Protein AF-A0A918H2R0-F1 (afdb_monomer_lite)

pLDDT: mean 74.06, std 22.08, range [38.03, 98.38]

Secondary structure (DSSP, 8-state):
-------------PPTT-----GGGS-SSS-S-S-SSSSHHHHHHHHHHTT----HHHHHHHHHHHHHH-GGGHHHHHHHHHHHTTHHHHTT-

Radius of gyration: 25.49 Å; chains: 1; bounding box: 64×35×45 Å

Organism: NCBI:txid1951

Sequence (93 aa):
MEDQASSPGAWGRGPPGLSYPGWENAFPSAPEHPLYFTDRGIEELENRRGEEEVTLGWIAEQLRTFVDLNPDFEVPVERLATWLARLDDEDDE

InterPro domains:
  IPR046086 Protein of unknown function DUF6104 [PF19599] (35-92)

Structure (mmCIF, N/CA/C/O backbone):
data_AF-A0A918H2R0-F1
#
_entry.id   AF-A0A918H2R0-F1
#
loop_
_atom_site.group_PDB
_atom_site.id
_atom_site.type_symbol
_atom_site.label_atom_id
_atom_site.label_alt_id
_atom_site.label_comp_id
_atom_site.label_asym_id
_atom_site.label_entity_id
_atom_site.label_seq_id
_atom_site.pdbx_PDB_ins_code
_atom_site.Cartn_x
_atom_site.Cartn_y
_atom_site.Cartn_z
_atom_site.occupancy
_atom_site.B_iso_or_equiv
_atom_site.auth_seq_id
_atom_site.auth_comp_id
_atom_site.auth_asym_id
_atom_site.auth_atom_id
_atom_site.pdbx_PDB_model_num
ATOM 1 N N . MET A 1 1 ? 51.181 8.671 31.043 1.00 48.81 1 MET A N 1
ATOM 2 C CA . MET A 1 1 ? 49.762 8.287 30.961 1.00 48.81 1 MET A CA 1
ATOM 3 C C . MET A 1 1 ? 49.213 8.974 29.734 1.00 48.81 1 MET A C 1
ATOM 5 O O . MET A 1 1 ? 49.547 10.139 29.564 1.00 48.81 1 MET A O 1
ATOM 9 N N . GLU A 1 2 ? 48.481 8.205 28.923 1.00 38.03 2 GLU A N 1
ATOM 10 C CA . GLU A 1 2 ? 47.705 8.624 27.741 1.00 38.03 2 GLU A CA 1
ATOM 11 C C . GLU A 1 2 ? 48.533 9.061 26.511 1.00 38.03 2 GLU A C 1
ATOM 13 O O . GLU A 1 2 ? 49.518 9.776 26.621 1.00 38.03 2 GLU A O 1
ATOM 18 N N . ASP A 1 3 ? 48.219 8.667 25.282 1.00 42.22 3 ASP A N 1
ATOM 19 C CA . ASP A 1 3 ? 47.363 7.581 24.817 1.00 42.22 3 ASP A CA 1
ATOM 20 C C . ASP A 1 3 ? 47.753 7.232 23.374 1.00 42.22 3 ASP A C 1
ATOM 22 O O . ASP A 1 3 ? 48.347 8.031 22.645 1.00 42.22 3 ASP A O 1
ATOM 26 N N . GLN A 1 4 ? 47.438 6.007 22.983 1.00 47.62 4 GLN A N 1
ATOM 27 C CA . GLN A 1 4 ? 47.699 5.447 21.667 1.00 47.62 4 GLN A CA 1
ATOM 28 C C . GLN A 1 4 ? 46.746 6.059 20.632 1.00 47.62 4 GLN A C 1
ATOM 30 O O . GLN A 1 4 ? 45.575 5.693 20.572 1.00 47.62 4 GLN A O 1
ATOM 35 N N . ALA A 1 5 ? 47.248 6.919 19.745 1.00 42.09 5 ALA A N 1
ATOM 36 C CA . ALA A 1 5 ? 46.592 7.154 18.461 1.00 42.09 5 ALA A CA 1
ATOM 37 C C . ALA A 1 5 ? 47.069 6.085 17.467 1.00 42.09 5 ALA A C 1
ATOM 39 O O . ALA A 1 5 ? 48.110 6.217 16.818 1.00 42.09 5 ALA A O 1
ATOM 40 N N . SER A 1 6 ? 46.311 4.990 17.402 1.00 44.47 6 SER A N 1
ATOM 41 C CA . SER A 1 6 ? 46.415 3.962 16.367 1.00 44.47 6 SER A CA 1
ATOM 42 C C . SER A 1 6 ? 46.466 4.594 14.978 1.00 44.47 6 SER A C 1
ATOM 44 O O . SER A 1 6 ? 45.571 5.342 14.592 1.00 44.47 6 SER A O 1
ATOM 46 N N . SER A 1 7 ? 47.507 4.258 14.215 1.00 53.91 7 SER A N 1
ATOM 47 C CA . SER A 1 7 ? 47.572 4.532 12.778 1.00 53.91 7 SER A CA 1
ATOM 48 C C . SER A 1 7 ? 46.410 3.842 12.058 1.00 53.91 7 SER A C 1
ATOM 50 O O . SER A 1 7 ? 46.314 2.614 12.137 1.00 53.91 7 SER A O 1
ATOM 52 N N . PRO A 1 8 ? 45.571 4.562 11.293 1.00 42.88 8 PRO A N 1
ATOM 53 C CA . PRO A 1 8 ? 44.711 3.928 10.309 1.00 42.88 8 PRO A CA 1
ATOM 54 C C . PRO A 1 8 ? 45.591 3.393 9.180 1.00 42.88 8 PRO A C 1
ATOM 56 O O . PRO A 1 8 ? 46.309 4.135 8.507 1.00 42.88 8 PRO A O 1
ATOM 59 N N . GLY A 1 9 ? 45.585 2.072 9.038 1.00 42.28 9 GLY A N 1
ATOM 60 C CA . GLY A 1 9 ? 46.376 1.350 8.061 1.00 42.28 9 GLY A CA 1
ATOM 61 C C . GLY A 1 9 ? 46.047 1.703 6.610 1.00 42.28 9 GLY A C 1
ATOM 62 O O . GLY A 1 9 ? 44.918 2.009 6.247 1.00 42.28 9 GLY A O 1
ATOM 63 N N . ALA A 1 10 ? 47.092 1.588 5.793 1.00 53.16 10 ALA A N 1
ATOM 64 C CA . ALA A 1 10 ? 47.072 1.023 4.449 1.00 53.16 10 ALA A CA 1
ATOM 65 C C . ALA A 1 10 ? 45.903 1.411 3.520 1.00 53.16 10 ALA A C 1
ATOM 67 O O . ALA A 1 10 ? 45.040 0.589 3.225 1.00 53.16 10 ALA A O 1
ATOM 68 N N . TRP A 1 11 ? 45.999 2.584 2.892 1.00 42.06 11 TRP A N 1
ATOM 69 C CA . TRP A 1 11 ? 45.565 2.722 1.499 1.00 42.06 11 TRP A CA 1
ATOM 70 C C . TRP A 1 11 ? 46.817 2.708 0.627 1.00 42.06 11 TRP A C 1
ATOM 72 O O . TRP A 1 11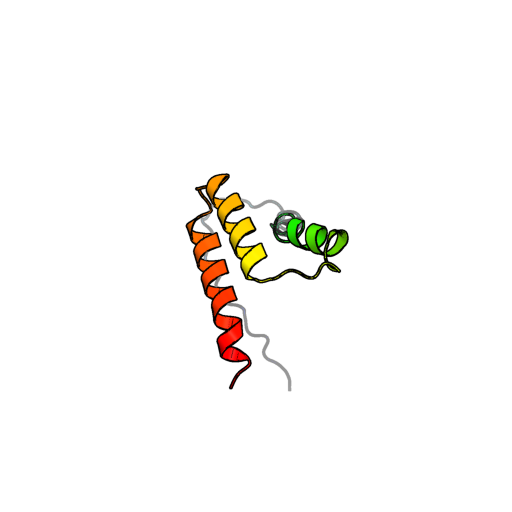 ? 47.698 3.560 0.742 1.00 42.06 11 TRP A O 1
ATOM 82 N N . GLY A 1 12 ? 46.950 1.619 -0.128 1.00 43.09 12 GLY A N 1
ATOM 83 C CA . GLY A 1 12 ? 48.149 1.253 -0.865 1.00 43.09 12 GLY A CA 1
ATOM 84 C C . GLY A 1 12 ? 48.563 2.274 -1.921 1.00 43.09 12 GLY A C 1
ATOM 85 O O . GLY A 1 12 ? 47.773 3.100 -2.369 1.00 43.09 12 GLY A O 1
ATOM 86 N N . ARG A 1 13 ? 49.840 2.178 -2.311 1.00 50.84 13 ARG A N 1
ATOM 87 C CA . ARG A 1 13 ? 50.470 2.898 -3.427 1.00 50.84 13 ARG A CA 1
ATOM 88 C C . ARG A 1 13 ? 49.471 3.205 -4.550 1.00 50.84 13 ARG A C 1
ATOM 90 O O . ARG A 1 13 ? 49.034 2.291 -5.247 1.00 50.84 13 ARG A O 1
ATOM 97 N N . GLY A 1 14 ? 49.208 4.486 -4.789 1.00 54.19 14 GLY A N 1
ATOM 98 C CA . GLY A 1 14 ? 48.678 4.922 -6.077 1.00 54.19 14 GLY A CA 1
ATOM 99 C C . GLY A 1 14 ? 49.665 4.591 -7.212 1.00 54.19 14 GLY A C 1
ATOM 100 O O . GLY A 1 14 ? 50.868 4.431 -6.960 1.00 54.19 14 GLY A O 1
ATOM 101 N N . PRO A 1 15 ? 49.190 4.461 -8.461 1.00 52.03 15 PRO A N 1
ATOM 102 C CA . PRO A 1 15 ? 50.066 4.258 -9.610 1.00 52.03 15 PRO A CA 1
ATOM 103 C C . PRO A 1 15 ? 51.023 5.457 -9.771 1.00 52.03 15 PRO A C 1
ATOM 105 O O . PRO A 1 15 ? 50.592 6.606 -9.647 1.00 52.03 15 PRO A O 1
ATOM 108 N N . PRO A 1 16 ? 52.323 5.239 -10.042 1.00 45.91 16 PRO A N 1
ATOM 109 C CA . PRO A 1 16 ? 53.261 6.336 -10.250 1.00 45.91 16 PRO A CA 1
ATOM 110 C C . PRO A 1 16 ? 52.950 7.054 -11.572 1.00 45.91 16 PRO A C 1
ATOM 112 O O . PRO A 1 16 ? 52.980 6.431 -12.630 1.00 45.91 16 PRO A O 1
A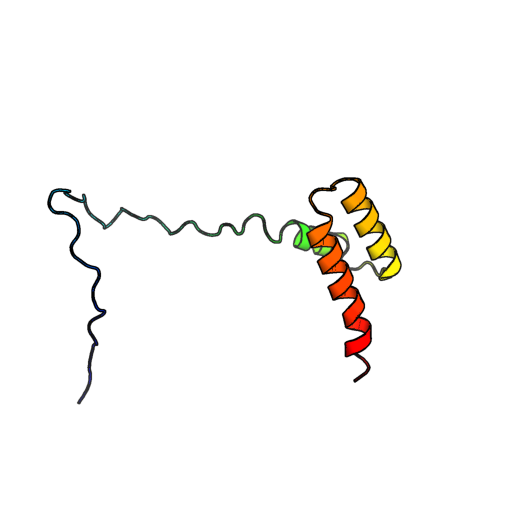TOM 115 N N . GLY A 1 17 ? 52.675 8.363 -11.515 1.00 54.62 17 GLY A N 1
ATOM 116 C CA . GLY A 1 17 ? 52.619 9.227 -12.705 1.00 54.62 17 GLY A CA 1
ATOM 117 C C . GLY A 1 17 ? 51.437 10.193 -12.821 1.00 54.62 17 GLY A C 1
ATOM 118 O O . GLY A 1 17 ? 51.415 10.973 -13.768 1.00 54.62 17 GLY A O 1
ATOM 119 N N . LEU A 1 18 ? 50.479 10.198 -11.889 1.00 49.66 18 LEU A N 1
ATOM 120 C CA . LEU A 1 18 ? 49.369 11.160 -11.905 1.00 49.66 18 LEU A CA 1
ATOM 121 C C . LEU A 1 18 ? 49.555 12.228 -10.822 1.00 49.66 18 LEU A C 1
ATOM 123 O O . LEU A 1 18 ? 49.598 11.931 -9.630 1.00 49.66 18 LEU A O 1
ATOM 127 N N . SER A 1 19 ? 49.685 13.482 -11.255 1.00 53.62 19 SER A N 1
ATOM 128 C CA . SER A 1 19 ? 49.633 14.652 -10.380 1.00 53.62 19 SER A CA 1
ATOM 129 C C . SER A 1 19 ? 48.168 14.934 -10.054 1.00 53.62 19 SER A C 1
ATOM 131 O O . SER A 1 19 ? 47.391 15.268 -10.947 1.00 53.62 19 SER A O 1
ATOM 133 N N . TYR A 1 20 ? 47.780 14.763 -8.791 1.00 54.12 20 TYR A N 1
ATOM 134 C CA . TYR A 1 20 ? 46.475 15.212 -8.311 1.00 54.12 20 TYR A CA 1
ATOM 135 C C . TYR A 1 20 ? 46.564 16.709 -7.985 1.00 54.12 20 TYR A C 1
ATOM 137 O O . TYR A 1 20 ? 47.385 17.084 -7.143 1.00 54.12 20 TYR A O 1
ATOM 145 N N . PRO A 1 21 ? 45.761 17.582 -8.614 1.00 54.41 21 PRO A N 1
ATOM 146 C CA . PRO A 1 21 ? 45.616 18.946 -8.131 1.00 54.41 21 PRO A CA 1
ATOM 147 C C . PRO A 1 21 ? 44.843 18.942 -6.799 1.00 54.41 21 PRO A C 1
ATOM 149 O O . PRO A 1 21 ? 44.018 18.063 -6.560 1.00 54.41 21 PRO A O 1
ATOM 152 N N . GLY A 1 22 ? 45.171 19.910 -5.934 1.00 50.19 22 GLY A N 1
ATOM 153 C CA . GLY A 1 22 ? 44.751 20.067 -4.533 1.00 50.19 22 GLY A CA 1
ATOM 154 C C . GLY A 1 22 ? 43.434 19.396 -4.124 1.00 50.19 22 GLY A C 1
ATOM 155 O O . GLY A 1 22 ? 42.351 19.782 -4.557 1.00 50.19 22 GLY A O 1
ATOM 156 N N . TRP A 1 23 ? 43.545 18.429 -3.211 1.00 49.66 23 TRP A N 1
ATOM 157 C CA . TRP A 1 23 ? 42.441 17.656 -2.629 1.00 49.66 23 TRP A CA 1
ATOM 158 C C . TRP A 1 23 ? 41.506 18.482 -1.729 1.00 49.66 23 TRP A C 1
ATOM 160 O O . TRP A 1 23 ? 40.486 17.973 -1.278 1.00 49.66 23 TRP A O 1
ATOM 170 N N . GLU A 1 24 ? 41.809 19.762 -1.518 1.00 52.25 24 GLU A N 1
ATOM 171 C CA . GLU A 1 24 ? 41.005 20.700 -0.728 1.00 52.25 24 GLU A CA 1
ATOM 172 C C . GLU A 1 24 ? 39.662 21.060 -1.397 1.00 52.25 24 GLU A C 1
ATOM 174 O O . GLU A 1 24 ? 38.781 21.575 -0.722 1.00 52.25 24 GLU A O 1
ATOM 179 N N . ASN A 1 25 ? 39.466 20.743 -2.688 1.00 54.19 25 ASN A N 1
ATOM 180 C CA . ASN A 1 25 ? 38.214 20.993 -3.425 1.00 54.19 25 ASN A CA 1
ATOM 181 C C . ASN A 1 25 ? 37.722 19.794 -4.265 1.00 54.19 25 ASN A C 1
ATOM 183 O O . ASN A 1 25 ? 36.849 19.958 -5.115 1.00 54.19 25 ASN A O 1
ATOM 187 N N . ALA A 1 26 ? 38.283 18.593 -4.085 1.00 52.62 26 ALA A N 1
ATOM 188 C CA . ALA A 1 26 ? 37.977 17.453 -4.961 1.00 52.62 26 ALA A CA 1
ATOM 189 C C . ALA A 1 26 ? 36.647 16.744 -4.640 1.00 52.62 26 ALA A C 1
ATOM 191 O O . ALA A 1 26 ? 36.161 15.990 -5.477 1.00 52.62 26 ALA A O 1
ATOM 192 N N . PHE A 1 27 ? 36.036 17.010 -3.480 1.00 47.44 27 PHE A N 1
ATOM 193 C CA . PHE A 1 27 ? 34.694 16.520 -3.150 1.00 47.44 27 PHE A CA 1
ATOM 194 C C . PHE A 1 27 ? 33.909 17.567 -2.341 1.00 47.44 27 PHE A C 1
ATOM 196 O O . PHE A 1 27 ? 33.835 17.462 -1.116 1.00 47.44 27 PHE A O 1
ATOM 203 N N . PRO A 1 28 ? 33.334 18.599 -2.988 1.00 50.66 28 PRO A N 1
ATOM 204 C CA . PRO A 1 28 ? 32.231 19.347 -2.399 1.00 50.66 28 PRO A CA 1
ATOM 205 C C . PRO A 1 28 ? 31.054 18.380 -2.248 1.00 50.66 28 PRO A C 1
ATOM 207 O O . PRO A 1 28 ? 30.443 18.012 -3.244 1.00 50.66 28 PRO A O 1
ATOM 210 N N . SER A 1 29 ? 30.837 17.951 -1.003 1.00 54.84 29 SER A N 1
ATOM 211 C CA . SER A 1 29 ? 29.813 17.021 -0.527 1.00 54.84 29 SER A CA 1
ATOM 212 C C . SER A 1 29 ? 29.747 15.674 -1.259 1.00 54.84 29 SER A C 1
ATOM 214 O O . SER A 1 29 ? 29.545 15.568 -2.467 1.00 54.84 29 SER A O 1
ATOM 216 N N . ALA A 1 30 ? 29.840 14.579 -0.499 1.00 57.34 30 ALA A N 1
ATOM 217 C CA . ALA A 1 30 ? 29.192 13.339 -0.923 1.00 57.34 30 ALA A CA 1
ATOM 218 C C . ALA A 1 30 ? 27.777 13.688 -1.414 1.00 57.34 30 ALA A C 1
ATOM 220 O O . ALA A 1 30 ? 27.185 14.571 -0.798 1.00 57.34 30 ALA A O 1
ATOM 221 N N . PRO A 1 31 ? 27.245 13.068 -2.488 1.00 53.69 31 PRO A N 1
ATOM 222 C CA . PRO A 1 31 ? 25.896 13.372 -2.941 1.00 53.69 31 PRO A CA 1
ATOM 223 C C . PRO A 1 31 ? 24.981 13.311 -1.726 1.00 53.69 31 PRO A C 1
ATOM 225 O O . PRO A 1 31 ? 24.801 12.245 -1.132 1.00 53.69 31 PRO A O 1
ATOM 228 N N . GLU A 1 32 ? 24.501 14.482 -1.311 1.00 59.62 32 GLU A N 1
ATOM 229 C CA . GLU A 1 32 ? 23.504 14.605 -0.273 1.00 59.62 32 GLU A CA 1
ATOM 230 C C . GLU A 1 32 ? 22.306 13.842 -0.818 1.00 59.62 32 GLU A C 1
ATOM 232 O O . GLU A 1 32 ? 21.573 14.328 -1.672 1.00 59.62 32 GLU A O 1
ATOM 237 N N . HIS A 1 33 ? 22.167 12.607 -0.341 1.00 56.16 33 HIS A N 1
ATOM 238 C CA . HIS A 1 33 ? 20.957 11.820 -0.400 1.00 56.16 33 HIS A CA 1
ATOM 239 C C . HIS A 1 33 ? 20.466 11.432 -1.817 1.00 56.16 33 HIS A C 1
ATOM 241 O O . HIS A 1 33 ? 19.826 12.225 -2.504 1.00 56.16 33 HIS A O 1
ATOM 247 N N . PRO A 1 34 ? 20.511 10.137 -2.201 1.00 53.75 34 PRO A N 1
ATOM 248 C CA . PRO A 1 34 ? 19.587 9.591 -3.211 1.00 53.75 34 PRO A CA 1
ATOM 249 C C . PRO A 1 34 ? 18.115 9.572 -2.712 1.00 53.75 34 PRO A C 1
ATOM 251 O O . PRO A 1 34 ? 17.276 8.839 -3.220 1.00 53.75 34 PRO A O 1
ATOM 254 N N . LEU A 1 35 ? 17.806 10.388 -1.701 1.00 57.31 35 LEU A N 1
ATOM 255 C CA . LEU A 1 35 ? 16.722 10.310 -0.719 1.00 57.31 35 LEU A CA 1
ATOM 256 C C . LEU A 1 35 ? 15.677 11.419 -0.967 1.00 57.31 35 LEU A C 1
ATOM 258 O O . LEU A 1 35 ? 14.950 11.819 -0.069 1.00 57.31 35 LEU A O 1
ATOM 262 N N . TYR A 1 36 ? 15.594 11.919 -2.205 1.00 50.84 36 TYR A N 1
ATOM 263 C CA . TYR A 1 36 ? 14.499 12.786 -2.667 1.00 50.84 36 TYR A CA 1
ATOM 264 C C . TYR A 1 36 ? 13.382 12.007 -3.384 1.00 50.84 36 TYR A C 1
ATOM 266 O O . TYR A 1 36 ? 12.441 12.613 -3.897 1.00 50.84 36 TYR A O 1
ATOM 274 N N . PHE A 1 37 ? 13.471 10.671 -3.429 1.00 51.41 37 PHE A N 1
ATOM 275 C CA . PHE A 1 37 ? 12.464 9.805 -4.053 1.00 51.41 37 PHE A CA 1
ATOM 276 C C . PHE A 1 37 ? 11.716 8.904 -3.059 1.00 51.41 37 PHE A C 1
ATOM 278 O O . PHE A 1 37 ? 10.648 8.407 -3.396 1.00 51.41 37 PHE A O 1
ATOM 285 N N . THR A 1 38 ? 12.253 8.668 -1.860 1.00 56.66 38 THR A N 1
ATOM 286 C CA . THR A 1 38 ? 11.867 7.491 -1.065 1.00 56.66 38 THR A CA 1
ATOM 287 C C . THR A 1 38 ? 10.561 7.625 -0.291 1.00 56.66 38 THR A C 1
ATOM 289 O O . THR A 1 38 ? 9.835 6.641 -0.245 1.00 56.66 38 THR A O 1
ATOM 292 N N . ASP A 1 39 ? 10.182 8.812 0.194 1.00 67.62 39 ASP A N 1
ATOM 293 C CA . ASP A 1 39 ? 9.034 8.901 1.118 1.00 67.62 39 ASP A CA 1
ATOM 294 C C . ASP A 1 39 ? 7.992 9.968 0.745 1.00 67.62 39 ASP A C 1
ATOM 296 O O . ASP A 1 39 ? 6.920 10.008 1.339 1.00 67.62 39 ASP A O 1
ATOM 300 N N 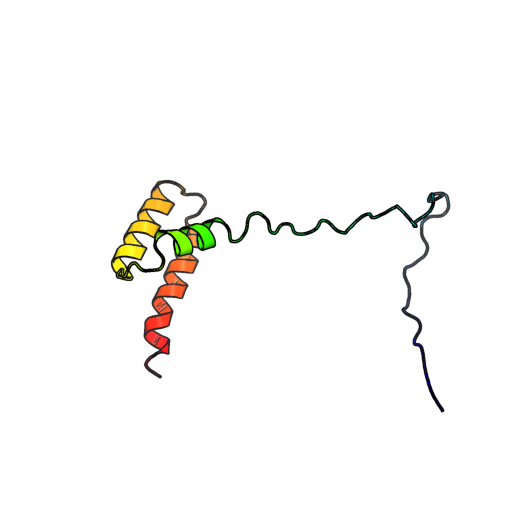. ARG A 1 40 ? 8.215 10.773 -0.309 1.00 82.81 40 ARG A N 1
ATOM 301 C CA . ARG A 1 40 ? 7.280 11.850 -0.714 1.00 82.81 40 ARG A CA 1
ATOM 302 C C . ARG A 1 40 ? 5.852 11.348 -0.956 1.00 82.81 40 ARG A C 1
ATOM 304 O O . ARG A 1 40 ? 4.889 12.048 -0.660 1.00 82.81 40 ARG A O 1
ATOM 311 N N . GLY A 1 41 ? 5.706 10.161 -1.543 1.00 87.44 41 GLY A N 1
ATOM 312 C CA . GLY A 1 41 ? 4.390 9.562 -1.775 1.00 87.44 41 GLY A CA 1
ATOM 313 C C . GLY A 1 41 ? 3.686 9.158 -0.477 1.00 87.44 41 GLY A C 1
ATOM 314 O O . GLY A 1 41 ? 2.472 9.315 -0.377 1.00 87.44 41 GLY A O 1
ATOM 315 N N . ILE A 1 42 ? 4.450 8.685 0.512 1.00 89.69 42 ILE A N 1
ATOM 316 C CA . ILE A 1 42 ? 3.950 8.291 1.834 1.00 89.69 42 ILE A CA 1
ATOM 317 C C . ILE A 1 42 ? 3.570 9.542 2.631 1.00 89.69 42 ILE A C 1
ATOM 319 O O . ILE A 1 42 ? 2.452 9.617 3.130 1.00 89.69 42 ILE A O 1
ATOM 323 N N . GLU A 1 43 ? 4.433 10.560 2.651 1.00 91.62 43 GLU A N 1
ATOM 324 C CA . GLU A 1 43 ? 4.148 11.854 3.282 1.00 91.62 43 GLU A CA 1
ATOM 325 C C . GLU A 1 43 ? 2.893 12.509 2.691 1.00 91.62 43 GLU A C 1
ATOM 327 O O . GLU A 1 43 ? 2.058 13.046 3.412 1.00 91.62 43 GLU A O 1
ATOM 332 N N . GLU A 1 44 ? 2.720 12.485 1.367 1.00 93.81 44 GLU A N 1
ATOM 333 C CA . GLU A 1 44 ? 1.521 13.045 0.735 1.00 93.81 44 GLU A CA 1
ATOM 334 C C . GLU A 1 44 ? 0.260 12.242 1.088 1.00 93.81 44 GLU A C 1
ATOM 336 O O . GLU A 1 44 ? -0.802 12.832 1.302 1.00 93.81 44 GLU A O 1
ATOM 341 N N . LEU A 1 45 ? 0.361 10.909 1.158 1.00 92.62 45 LEU A N 1
ATOM 342 C CA . LEU A 1 45 ? -0.748 10.053 1.577 1.00 92.62 45 LEU A CA 1
ATOM 343 C C . LEU A 1 45 ? -1.161 10.365 3.020 1.00 92.62 45 LEU A C 1
ATOM 345 O O . LEU A 1 45 ? -2.346 10.573 3.269 1.00 92.62 45 LEU A O 1
ATOM 349 N N . GLU A 1 46 ? -0.196 10.457 3.934 1.00 92.62 46 GLU A N 1
ATOM 350 C CA . GLU A 1 46 ? -0.418 10.811 5.337 1.00 92.62 46 GLU A CA 1
ATOM 351 C C . GLU A 1 46 ? -1.060 12.199 5.462 1.00 92.62 46 GLU A C 1
ATOM 353 O O . GLU A 1 46 ? -2.111 12.349 6.082 1.00 92.62 46 GLU A O 1
ATOM 358 N N . ASN A 1 47 ? -0.508 13.205 4.779 1.00 94.62 47 ASN A N 1
ATOM 359 C CA . ASN A 1 47 ? -1.021 14.574 4.840 1.00 94.62 47 ASN A CA 1
ATOM 360 C C . ASN A 1 47 ? -2.438 14.724 4.265 1.00 94.62 47 ASN A C 1
ATOM 362 O O . ASN A 1 47 ? -3.190 15.593 4.707 1.00 94.62 47 ASN A O 1
ATOM 366 N N . ARG A 1 48 ? -2.812 13.930 3.251 1.00 95.44 48 ARG A N 1
ATOM 367 C CA . ARG A 1 48 ? -4.127 14.048 2.595 1.00 95.44 48 ARG A CA 1
ATOM 368 C C . ARG A 1 48 ? -5.193 13.122 3.155 1.00 95.44 48 ARG A C 1
ATOM 370 O O . ARG A 1 48 ? -6.369 13.465 3.077 1.00 95.44 48 ARG A O 1
ATOM 377 N N . ARG A 1 49 ? -4.807 11.927 3.600 1.00 94.88 49 ARG A N 1
ATOM 378 C CA . ARG A 1 49 ? -5.729 10.833 3.942 1.00 94.88 49 ARG A CA 1
ATOM 379 C C . ARG A 1 49 ? -5.351 10.109 5.235 1.00 94.88 49 ARG A C 1
ATOM 381 O O . ARG A 1 49 ? -5.921 9.062 5.507 1.00 94.88 49 ARG A O 1
ATOM 388 N N . GLY A 1 50 ? -4.427 10.639 6.038 1.00 93.06 50 GLY A N 1
ATOM 389 C CA . GLY A 1 50 ? -3.978 9.995 7.279 1.00 93.06 50 GLY A CA 1
ATOM 390 C C . GLY A 1 50 ? -5.071 9.815 8.338 1.00 93.06 50 GLY A C 1
ATOM 391 O O . GLY A 1 50 ? -4.965 8.921 9.167 1.00 93.06 50 GLY A O 1
ATOM 392 N N . GLU A 1 51 ? -6.139 10.618 8.293 1.00 95.00 51 GLU A N 1
ATOM 393 C CA . GLU A 1 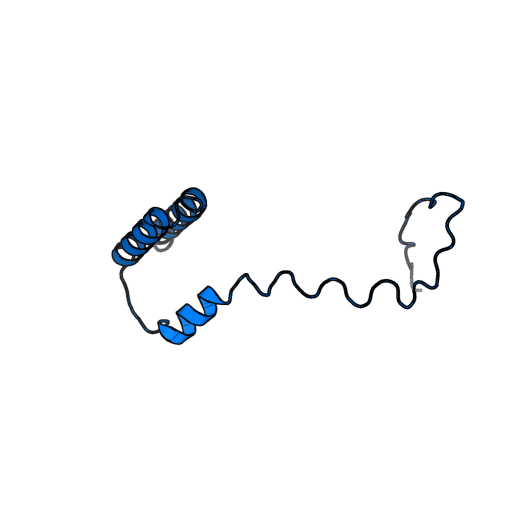51 ? -7.296 10.486 9.194 1.00 95.00 51 GLU A CA 1
ATOM 394 C C . GLU A 1 51 ? -8.364 9.492 8.685 1.00 95.00 51 GLU A C 1
ATOM 396 O O . GLU A 1 51 ? -9.385 9.297 9.340 1.00 95.00 51 GLU A O 1
ATOM 401 N N . GLU A 1 52 ? -8.182 8.882 7.508 1.00 96.62 52 GLU A N 1
ATOM 402 C CA . GLU A 1 52 ? -9.169 7.972 6.922 1.00 96.62 52 GLU A CA 1
ATOM 403 C C . GLU A 1 52 ? -9.012 6.538 7.452 1.00 96.62 52 GLU A C 1
ATOM 405 O O . GLU A 1 52 ? -7.960 5.918 7.306 1.00 96.62 52 GLU A O 1
ATOM 410 N N . GLU A 1 53 ? -10.086 5.976 8.012 1.00 96.06 53 GLU A N 1
ATOM 411 C CA . GLU A 1 53 ? -10.132 4.572 8.428 1.00 96.06 53 GLU A CA 1
ATOM 412 C C . GLU A 1 53 ? -10.621 3.675 7.282 1.00 96.06 53 GLU A C 1
ATOM 414 O O . GLU A 1 53 ? -11.714 3.859 6.739 1.00 96.06 53 GLU A O 1
ATOM 419 N N . VAL A 1 54 ? -9.825 2.664 6.930 1.00 94.56 54 VAL A N 1
ATOM 420 C CA . VAL A 1 54 ? -10.138 1.685 5.879 1.00 94.56 54 VAL A CA 1
ATOM 421 C C . VAL A 1 54 ? -9.852 0.265 6.355 1.00 94.56 54 VAL A C 1
ATOM 423 O O . VAL A 1 54 ? -9.050 0.039 7.257 1.00 94.56 54 VAL A O 1
ATOM 426 N N . THR A 1 55 ? -10.489 -0.722 5.727 1.00 94.38 55 THR A N 1
ATOM 427 C CA . THR A 1 55 ? -10.211 -2.135 6.014 1.00 94.38 55 THR A CA 1
ATOM 428 C C . THR A 1 55 ? -8.995 -2.628 5.225 1.00 94.38 55 THR A C 1
ATOM 430 O O . THR A 1 55 ? -8.735 -2.169 4.110 1.00 94.38 55 THR A O 1
ATOM 433 N N . LEU A 1 56 ? -8.289 -3.640 5.743 1.00 93.25 56 LEU A N 1
ATOM 434 C CA . LEU A 1 56 ? -7.219 -4.318 4.994 1.00 93.25 56 LEU A CA 1
ATOM 435 C C . LEU A 1 56 ? -7.724 -4.935 3.680 1.00 93.25 56 LEU A C 1
ATOM 437 O O . LEU A 1 56 ? -7.005 -4.943 2.682 1.00 93.25 56 LEU A O 1
ATOM 441 N N . GLY A 1 57 ? -8.982 -5.389 3.647 1.00 95.88 57 GLY A N 1
ATOM 442 C CA . GLY A 1 57 ? -9.625 -5.868 2.422 1.00 95.88 57 GLY A CA 1
ATOM 443 C C . GLY A 1 57 ? -9.718 -4.784 1.345 1.00 95.88 57 GLY A C 1
ATOM 444 O O . GLY A 1 57 ? -9.379 -5.039 0.192 1.00 95.88 57 GLY A O 1
ATOM 445 N N . TRP A 1 58 ? -10.086 -3.555 1.722 1.00 96.38 58 TRP A N 1
ATOM 446 C CA . TRP A 1 58 ? -10.104 -2.421 0.797 1.00 96.38 58 TRP A CA 1
ATOM 447 C C . TRP A 1 58 ? -8.695 -2.072 0.293 1.00 96.38 58 TRP A C 1
ATOM 449 O O . TRP A 1 58 ? -8.509 -1.846 -0.903 1.00 96.38 58 TRP A O 1
ATOM 459 N N . ILE A 1 59 ? -7.679 -2.097 1.167 1.00 95.62 59 ILE A N 1
ATOM 460 C CA . ILE A 1 59 ? -6.279 -1.882 0.757 1.00 95.62 59 ILE A CA 1
ATOM 461 C C . ILE A 1 59 ? -5.844 -2.948 -0.259 1.00 95.62 59 ILE A C 1
ATOM 463 O O . ILE A 1 59 ? -5.237 -2.611 -1.276 1.00 95.62 59 ILE A O 1
ATOM 467 N N . ALA A 1 60 ? -6.195 -4.220 -0.045 1.00 97.06 60 ALA A N 1
ATOM 468 C CA . ALA A 1 60 ? -5.867 -5.302 -0.973 1.00 97.06 60 ALA A CA 1
ATOM 469 C C . ALA A 1 60 ? -6.461 -5.081 -2.381 1.00 97.06 60 ALA A C 1
ATOM 471 O O . ALA A 1 60 ? -5.799 -5.362 -3.384 1.00 97.06 60 ALA A O 1
ATOM 472 N N . GLU A 1 61 ? -7.672 -4.523 -2.479 1.00 98.06 61 GLU A N 1
ATOM 473 C CA . GLU A 1 61 ? -8.278 -4.133 -3.762 1.00 98.06 61 GLU A CA 1
ATOM 474 C C . GLU A 1 61 ? -7.490 -3.013 -4.462 1.00 98.06 61 GLU A C 1
ATOM 476 O O . GLU A 1 61 ? -7.278 -3.067 -5.680 1.00 98.06 61 GLU A O 1
ATOM 481 N N . GLN A 1 62 ? -7.004 -2.021 -3.705 1.00 97.62 62 GLN A N 1
ATOM 482 C CA . GLN A 1 62 ? -6.173 -0.944 -4.255 1.00 97.62 62 GLN A CA 1
ATOM 483 C C . GLN A 1 62 ? -4.819 -1.467 -4.749 1.00 97.62 62 GLN A C 1
ATOM 485 O O . GLN A 1 62 ? -4.377 -1.088 -5.833 1.00 97.62 62 GLN A O 1
ATOM 490 N N . LEU A 1 63 ? -4.186 -2.381 -4.005 1.00 97.75 63 LEU A N 1
ATOM 491 C CA . LEU A 1 63 ? -2.928 -3.015 -4.412 1.00 97.75 63 LEU A CA 1
ATOM 492 C C . LEU A 1 63 ? -3.086 -3.820 -5.709 1.00 97.75 63 LEU A C 1
ATOM 494 O O . LEU A 1 63 ? -2.243 -3.711 -6.599 1.00 97.75 63 LEU A O 1
ATOM 498 N N . ARG A 1 64 ? -4.184 -4.577 -5.858 1.00 97.81 64 ARG A N 1
ATOM 499 C CA . ARG A 1 64 ? -4.481 -5.298 -7.107 1.00 97.81 64 ARG A CA 1
ATOM 500 C C . ARG A 1 64 ? -4.646 -4.335 -8.279 1.00 97.81 64 ARG A C 1
ATOM 502 O O . ARG A 1 64 ? -3.993 -4.511 -9.299 1.00 97.81 64 ARG A O 1
ATOM 509 N N . THR A 1 65 ? -5.441 -3.282 -8.094 1.00 98.25 65 THR A N 1
ATOM 510 C CA . THR A 1 65 ? -5.634 -2.243 -9.119 1.00 98.25 65 THR A CA 1
ATOM 511 C C . THR A 1 65 ? -4.304 -1.599 -9.519 1.00 98.25 65 THR A C 1
ATOM 513 O O . THR A 1 65 ? -4.062 -1.334 -10.695 1.00 98.25 65 THR A O 1
ATOM 516 N N . PHE A 1 66 ? -3.415 -1.361 -8.552 1.00 97.94 66 PHE A N 1
ATOM 517 C CA . PHE A 1 66 ? -2.093 -0.810 -8.818 1.00 97.94 66 PHE A CA 1
ATOM 518 C C . PHE A 1 66 ? -1.229 -1.751 -9.668 1.00 97.94 66 PHE A C 1
ATOM 520 O O . PHE A 1 66 ? -0.632 -1.283 -10.636 1.00 97.94 66 PHE A O 1
ATOM 527 N N . VAL A 1 67 ? -1.182 -3.050 -9.354 1.00 98.19 67 VAL A N 1
ATOM 528 C CA . VAL A 1 67 ? -0.422 -4.048 -10.133 1.00 98.19 67 VAL A CA 1
A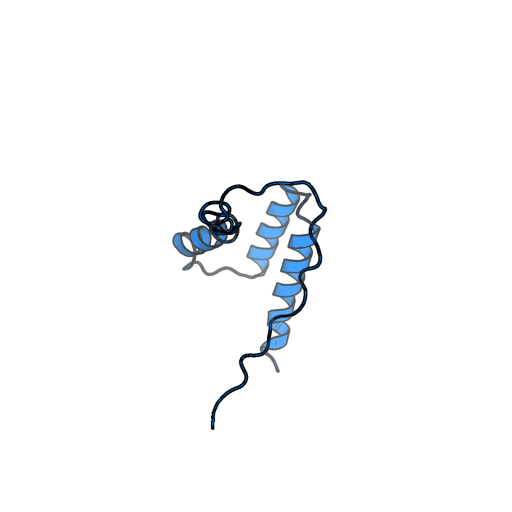TOM 529 C C . VAL A 1 67 ? -1.012 -4.237 -11.531 1.00 98.19 67 VAL A C 1
ATOM 531 O O . VAL A 1 67 ? -0.255 -4.297 -12.496 1.00 98.19 67 VAL A O 1
ATOM 534 N N . ASP A 1 68 ? -2.340 -4.236 -11.665 1.00 98.12 68 ASP A N 1
ATOM 535 C CA . ASP A 1 68 ? -3.017 -4.329 -12.966 1.00 98.12 68 ASP A CA 1
ATOM 536 C C . ASP A 1 68 ? -2.595 -3.188 -13.912 1.00 98.12 68 ASP A C 1
ATOM 538 O O . ASP A 1 68 ? -2.462 -3.384 -15.122 1.00 98.12 68 ASP A O 1
ATOM 542 N N . LEU A 1 69 ? -2.356 -1.991 -13.364 1.00 98.38 69 LEU A N 1
ATOM 543 C CA . LEU A 1 69 ? -1.883 -0.823 -14.113 1.00 98.38 69 LEU A CA 1
ATOM 544 C C . LEU A 1 69 ? -0.353 -0.763 -14.242 1.00 98.38 69 LEU A C 1
ATOM 546 O O . LEU A 1 69 ? 0.154 -0.115 -15.158 1.00 98.38 69 LEU A O 1
ATOM 550 N N . ASN A 1 70 ? 0.381 -1.409 -13.334 1.00 97.38 70 ASN A N 1
ATOM 551 C CA . ASN A 1 70 ? 1.837 -1.340 -13.222 1.00 97.38 70 ASN A CA 1
ATOM 552 C C . ASN A 1 70 ? 2.427 -2.751 -12.994 1.00 97.38 70 ASN A C 1
ATOM 554 O O . ASN A 1 70 ? 2.911 -3.045 -11.896 1.00 97.38 70 ASN A O 1
ATOM 558 N N . PRO A 1 71 ? 2.417 -3.632 -14.016 1.00 97.56 71 PRO A N 1
ATOM 559 C CA . PRO A 1 71 ? 2.772 -5.047 -13.855 1.00 97.56 71 PRO A CA 1
ATOM 560 C C . PRO A 1 71 ? 4.220 -5.273 -13.394 1.00 97.56 71 PRO A C 1
ATOM 562 O O . PRO A 1 71 ? 4.498 -6.243 -12.696 1.00 97.56 71 PRO A O 1
ATOM 565 N N . ASP A 1 72 ? 5.136 -4.345 -13.686 1.00 98.25 72 ASP A N 1
ATOM 566 C CA . ASP A 1 72 ? 6.537 -4.412 -13.239 1.00 98.25 72 ASP A CA 1
ATOM 567 C C . ASP A 1 72 ? 6.692 -4.403 -11.702 1.00 98.25 72 ASP A C 1
ATOM 569 O O . ASP A 1 72 ? 7.754 -4.746 -11.177 1.00 98.25 72 ASP A O 1
ATOM 573 N N . PHE A 1 73 ? 5.637 -4.031 -10.968 1.00 97.62 73 PHE A N 1
ATOM 574 C CA . PHE A 1 73 ? 5.616 -3.970 -9.506 1.00 97.62 73 PHE A CA 1
ATOM 575 C C . PHE A 1 73 ? 4.880 -5.142 -8.839 1.00 97.62 73 PHE A C 1
ATOM 577 O O . PHE A 1 73 ? 4.701 -5.117 -7.623 1.00 97.62 73 PHE A O 1
ATOM 584 N N . GLU A 1 74 ? 4.498 -6.187 -9.578 1.00 97.81 74 GLU A N 1
ATOM 585 C CA . GLU A 1 74 ? 3.817 -7.368 -9.022 1.00 97.81 74 GLU A CA 1
ATOM 586 C C . GLU A 1 74 ? 4.577 -7.970 -7.828 1.00 97.81 74 GLU A C 1
ATOM 588 O O . GLU A 1 74 ? 4.046 -8.049 -6.723 1.00 97.81 74 GLU A O 1
ATOM 593 N N . VAL A 1 75 ? 5.853 -8.317 -8.020 1.00 97.94 75 VAL A N 1
ATOM 594 C CA . VAL A 1 75 ? 6.677 -8.979 -6.995 1.00 97.94 75 VAL A CA 1
ATOM 595 C C . VAL A 1 75 ? 6.836 -8.150 -5.710 1.00 97.94 75 VAL A C 1
ATOM 597 O O . VAL A 1 75 ? 6.647 -8.700 -4.621 1.00 97.94 75 VAL A O 1
ATOM 600 N N . PRO A 1 76 ? 7.218 -6.855 -5.749 1.00 97.12 76 PRO A N 1
ATOM 601 C CA . PRO A 1 76 ? 7.309 -6.071 -4.519 1.00 97.12 76 PRO A CA 1
ATOM 602 C C . PRO A 1 76 ? 5.948 -5.887 -3.830 1.00 97.12 76 PRO A C 1
ATOM 604 O O . PRO A 1 76 ? 5.896 -5.942 -2.601 1.00 97.12 76 PRO A O 1
ATOM 607 N N . VAL A 1 77 ? 4.853 -5.729 -4.582 1.00 97.38 77 VAL A N 1
ATOM 608 C CA . VAL A 1 77 ? 3.505 -5.579 -4.006 1.00 97.38 77 VAL A CA 1
ATOM 609 C C . VAL A 1 77 ? 3.005 -6.885 -3.380 1.00 97.38 77 VAL A C 1
ATOM 611 O O . VAL A 1 77 ? 2.439 -6.854 -2.289 1.00 97.38 77 VAL A O 1
ATOM 614 N N . GLU A 1 78 ? 3.278 -8.037 -3.996 1.00 97.06 78 GLU A N 1
ATOM 615 C CA . GLU A 1 78 ? 2.981 -9.361 -3.431 1.00 97.06 78 GLU A CA 1
ATOM 616 C C . GLU A 1 78 ? 3.672 -9.557 -2.069 1.00 97.06 78 GLU A C 1
ATOM 618 O O . GLU A 1 78 ? 3.056 -10.001 -1.093 1.00 97.06 78 GLU A O 1
ATOM 623 N N . ARG A 1 79 ? 4.950 -9.168 -1.970 1.00 97.19 79 ARG A N 1
ATOM 624 C CA . ARG A 1 79 ? 5.719 -9.245 -0.717 1.00 97.19 79 ARG A CA 1
ATOM 625 C C . ARG A 1 79 ? 5.161 -8.322 0.362 1.00 97.19 79 ARG A C 1
ATOM 627 O O . ARG A 1 79 ? 5.071 -8.745 1.512 1.00 97.19 79 ARG A O 1
ATOM 634 N N . LEU A 1 80 ? 4.770 -7.098 -0.001 1.00 96.31 80 LEU A N 1
ATOM 635 C CA . LEU A 1 80 ? 4.129 -6.157 0.921 1.00 96.31 80 LEU A CA 1
ATOM 636 C C . LEU A 1 80 ? 2.803 -6.713 1.454 1.00 96.31 80 LEU A C 1
ATOM 638 O O . LEU A 1 80 ? 2.580 -6.698 2.661 1.00 96.31 80 LEU A O 1
ATOM 642 N N . ALA A 1 81 ? 1.949 -7.246 0.577 1.00 95.56 81 ALA A N 1
ATOM 643 C CA . ALA A 1 81 ? 0.672 -7.840 0.971 1.00 95.56 81 ALA A CA 1
ATOM 644 C C . ALA A 1 81 ? 0.867 -9.038 1.915 1.00 95.56 81 ALA A C 1
ATOM 646 O O . ALA A 1 81 ? 0.167 -9.160 2.917 1.00 95.56 81 ALA A O 1
ATOM 647 N N . THR A 1 82 ? 1.862 -9.885 1.634 1.00 94.75 82 THR A N 1
ATOM 648 C CA . THR A 1 82 ? 2.221 -11.015 2.505 1.00 94.75 82 THR A CA 1
ATOM 649 C C . THR A 1 82 ? 2.714 -10.551 3.875 1.00 94.75 82 THR A C 1
ATOM 651 O O . THR A 1 82 ? 2.4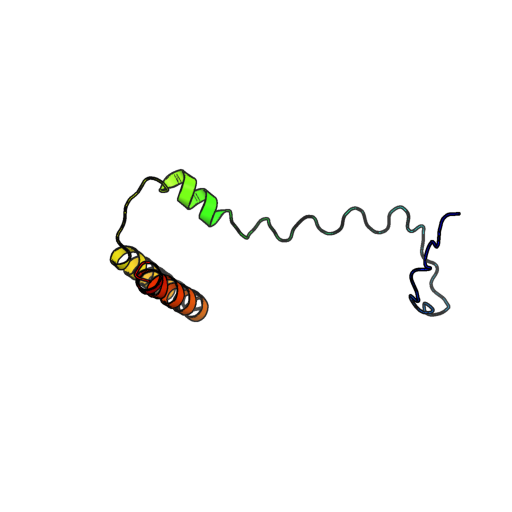22 -11.197 4.876 1.00 94.75 82 THR A O 1
ATOM 654 N N . TRP A 1 83 ? 3.469 -9.451 3.935 1.00 94.62 83 TRP A N 1
ATOM 655 C CA . TRP A 1 83 ? 3.914 -8.865 5.199 1.00 94.62 83 TRP A CA 1
ATOM 656 C C . TRP A 1 83 ? 2.740 -8.294 6.006 1.00 94.62 83 TRP A C 1
ATOM 658 O O . TRP A 1 83 ? 2.611 -8.629 7.178 1.00 94.62 83 TRP A O 1
ATOM 668 N N . LEU A 1 84 ? 1.842 -7.526 5.374 1.00 93.69 84 LEU A N 1
ATOM 669 C CA . LEU A 1 84 ? 0.640 -6.984 6.025 1.00 93.69 84 LEU A CA 1
ATOM 670 C C . LEU A 1 84 ? -0.261 -8.083 6.603 1.00 93.69 84 LEU A C 1
ATOM 672 O O . LEU A 1 84 ? -0.804 -7.918 7.687 1.00 93.69 84 LEU A O 1
ATOM 676 N N . ALA A 1 85 ? -0.400 -9.210 5.898 1.00 91.31 85 ALA A N 1
ATOM 677 C CA . ALA A 1 85 ? -1.249 -10.322 6.324 1.00 91.31 85 ALA A CA 1
ATOM 678 C C . ALA A 1 85 ? -0.749 -11.048 7.585 1.00 91.31 85 ALA A C 1
ATOM 680 O O . ALA A 1 85 ? -1.522 -11.777 8.189 1.00 91.31 85 ALA A O 1
ATOM 681 N N . ARG A 1 86 ? 0.523 -10.875 7.968 1.00 88.88 86 ARG A N 1
ATOM 682 C CA . ARG A 1 86 ? 1.104 -11.509 9.164 1.00 88.88 86 ARG A CA 1
ATOM 683 C C . ARG A 1 86 ? 0.907 -10.700 10.441 1.00 88.88 86 ARG A C 1
ATOM 685 O O . ARG A 1 86 ? 1.049 -11.263 11.514 1.00 88.88 86 ARG A O 1
ATOM 692 N N . LEU A 1 87 ? 0.600 -9.405 10.333 1.00 75.62 87 LEU A N 1
ATOM 693 C CA . LEU A 1 87 ? 0.438 -8.540 11.506 1.00 75.62 87 LEU A CA 1
ATOM 694 C C . LEU A 1 87 ? -0.765 -8.950 12.374 1.00 75.62 87 LEU A C 1
ATOM 696 O O . LEU A 1 87 ? -0.718 -8.754 13.578 1.00 75.62 87 LEU A O 1
ATOM 700 N N . ASP A 1 88 ? -1.796 -9.562 11.783 1.00 66.81 88 ASP A N 1
ATOM 701 C CA . ASP A 1 88 ? -2.969 -10.077 12.513 1.00 66.81 88 ASP A CA 1
ATOM 702 C C . ASP A 1 88 ? -2.615 -11.279 13.415 1.00 66.81 88 ASP A C 1
ATOM 704 O O . ASP A 1 88 ? -3.234 -11.473 14.452 1.00 66.81 88 ASP A O 1
ATOM 708 N N . ASP A 1 89 ? -1.583 -12.055 13.058 1.00 61.19 89 ASP A N 1
ATOM 709 C CA . ASP A 1 89 ? -1.152 -13.232 13.825 1.00 61.19 89 ASP A CA 1
ATOM 710 C C . ASP A 1 89 ? -0.218 -12.865 15.005 1.00 61.19 89 ASP A C 1
ATOM 712 O O . ASP A 1 89 ? -0.053 -13.669 15.921 1.00 61.19 89 ASP A O 1
ATOM 716 N N . GLU A 1 90 ? 0.424 -11.686 14.988 1.00 55.75 90 GLU A N 1
ATOM 717 C CA . GLU A 1 90 ? 1.406 -11.259 16.009 1.00 55.75 90 GLU A CA 1
ATOM 718 C C . GLU A 1 90 ? 0.775 -10.526 17.211 1.00 55.75 90 GLU A C 1
ATOM 720 O O . GLU A 1 90 ? 1.386 -10.494 18.277 1.00 55.75 90 GLU A O 1
ATOM 725 N N . ASP A 1 91 ? -0.438 -9.976 17.082 1.00 54.69 91 ASP A N 1
ATOM 726 C CA . ASP A 1 91 ? -1.146 -9.290 18.183 1.00 54.69 91 ASP A CA 1
ATOM 727 C C . ASP A 1 91 ? -1.902 -10.260 19.130 1.00 54.69 91 ASP A C 1
ATOM 729 O O . ASP A 1 91 ? -2.398 -9.838 20.179 1.00 54.69 91 ASP A O 1
ATOM 733 N N . ASP A 1 92 ? -1.953 -11.558 18.798 1.00 57.41 92 ASP A N 1
ATOM 734 C CA . ASP A 1 92 ? -2.639 -12.620 19.556 1.00 57.41 92 ASP A CA 1
ATOM 735 C C . ASP A 1 92 ? -1.694 -13.511 20.422 1.00 57.41 92 ASP A C 1
ATOM 737 O O . ASP A 1 92 ? -2.162 -14.490 21.021 1.00 57.41 92 ASP A O 1
ATOM 741 N N . GLU A 1 93 ? -0.392 -13.184 20.550 1.00 53.50 93 GLU A N 1
ATOM 742 C CA . GLU A 1 93 ? 0.597 -13.869 21.434 1.00 53.50 93 GLU A CA 1
ATOM 743 C C . GLU A 1 93 ? 1.084 -13.045 22.647 1.00 53.50 93 GLU A C 1
ATOM 745 O O . GLU A 1 93 ? 1.486 -11.869 22.499 1.00 53.50 93 GLU A O 1
#

Foldseek 3Di:
DDDDPDDPDDPDDDDPDDDDPDPPPPDPDDPPDVPPPDCPVVVVCCVPCVVPDDDLVVVVVVLVVVCVVVVVCPVVSVVVNVVVVCVVVVVVD